Protein AF-A0A0N5BXF1-F1 (afdb_monomer)

Sequence (128 aa):
MQYFYPFHGILIALIIINYYIQAGPVFIFTIEWTPVRGSLNKRWIKEVAKKGIKRYNKGHKNDYVKYCKVLQLEKYKRRVEAFQKMRLTVLAKRKKCSRNINCIVKLRIRYHIERNKKKILDKVILLQ

Organism: Strongyloides papillosus (NCBI:txid174720)

Radius of gyration: 25.51 Å; Cα contacts (8 Å, |Δi|>4): 186; chains: 1; bounding box: 38×47×84 Å

Secondary structure (DSSP, 8-state):
-----THHHHHHHHHHHHHHHHT---------EEEPPS-TT-HHHHHHHHHHHHHHHHH-TTS-EEEEEEEEEEEES--BTTEEEEEEEEEEEETT-SS-GGGEEEEEEEEEEETT--EEEEEEEEE-

Foldseek 3Di:
DDDDDCVVVVVVVVVVVVVVVVVPDPPPPPPQKAWDDDDCPDPVNQVLVVVQLVVVCVVPVPWRKAFDGWDTKIWGPDDPPFKTKIKTWTWIFTPVCPPDPVRIWIKIWMWIQGPVRDTHTDDIDTDD

pLDDT: mean 77.92, std 17.02, range [39.38, 96.12]

InterPro domains:
  IPR000010 Cystatin domain [PF00031] (41-102)
  IPR046350 Cystatin superfamily [SSF54403] (35-110)

Structure (mmCIF, N/CA/C/O backbone):
data_AF-A0A0N5BXF1-F1
#
_entry.id   AF-A0A0N5BXF1-F1
#
loop_
_atom_site.group_PDB
_atom_site.id
_atom_site.type_symbol
_atom_site.label_atom_id
_atom_site.label_alt_id
_atom_site.label_comp_id
_atom_site.label_asym_id
_atom_site.label_entity_id
_atom_site.label_seq_id
_atom_site.pdbx_PDB_ins_code
_atom_site.Cartn_x
_atom_site.Cartn_y
_atom_site.Cartn_z
_atom_site.occupancy
_atom_site.B_iso_or_equiv
_atom_site.auth_seq_id
_atom_site.auth_comp_id
_atom_site.auth_asym_id
_atom_site.auth_atom_id
_atom_site.pdbx_PDB_model_num
ATOM 1 N N . MET A 1 1 ? -20.910 -32.466 -68.063 1.00 39.38 1 MET A N 1
ATOM 2 C CA . MET A 1 1 ? -19.628 -31.881 -67.619 1.00 39.38 1 MET A CA 1
ATOM 3 C C . MET A 1 1 ? -19.938 -30.565 -66.924 1.00 39.38 1 MET A C 1
ATOM 5 O O . MET A 1 1 ? -20.373 -29.636 -67.587 1.00 39.38 1 MET A O 1
ATOM 9 N N . GLN A 1 2 ? -19.856 -30.521 -65.593 1.00 40.72 2 GLN A N 1
ATOM 10 C CA . GLN A 1 2 ? -20.152 -29.318 -64.808 1.00 40.72 2 GLN A CA 1
ATOM 11 C C . GLN A 1 2 ? -18.845 -28.592 -64.485 1.00 40.72 2 GLN A C 1
ATOM 13 O O . GLN A 1 2 ? -17.968 -29.144 -63.825 1.00 40.72 2 GLN A O 1
ATOM 18 N N . TYR A 1 3 ? -18.728 -27.361 -64.979 1.00 45.6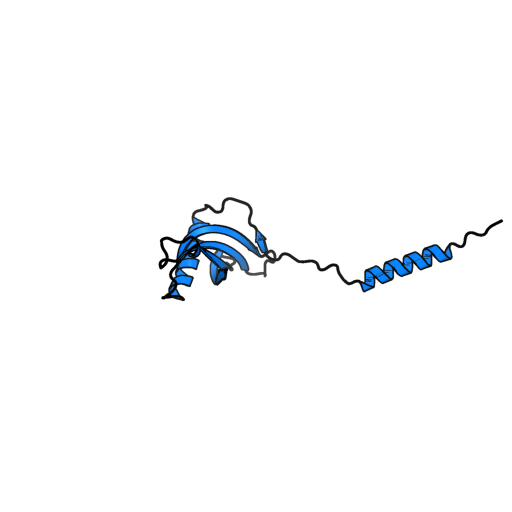9 3 TYR A N 1
ATOM 19 C CA . TYR A 1 3 ? -17.630 -26.447 -64.688 1.00 45.69 3 TYR A CA 1
ATOM 20 C C . TYR A 1 3 ? -17.802 -25.895 -63.267 1.00 45.69 3 TYR A C 1
ATOM 22 O O . TYR A 1 3 ? -18.748 -25.162 -62.983 1.00 45.69 3 TYR A O 1
ATOM 30 N N . PHE A 1 4 ? -16.898 -26.267 -62.360 1.00 44.19 4 PHE A N 1
ATOM 31 C CA . PHE A 1 4 ? -16.819 -25.692 -61.017 1.00 44.19 4 PHE A CA 1
ATOM 32 C C . PHE A 1 4 ? -16.151 -24.313 -61.114 1.00 44.19 4 PHE A C 1
ATOM 34 O O . PHE A 1 4 ? -14.975 -24.214 -61.453 1.00 44.19 4 PHE A O 1
ATOM 41 N N . TYR A 1 5 ? -16.909 -23.245 -60.854 1.00 50.62 5 TYR A N 1
ATOM 42 C CA . TYR A 1 5 ? -16.445 -21.856 -60.912 1.00 50.62 5 TYR A CA 1
ATOM 43 C C . TYR A 1 5 ? -15.612 -21.495 -59.661 1.00 50.62 5 TYR A C 1
ATOM 45 O O . TYR A 1 5 ? -16.198 -21.309 -58.591 1.00 50.62 5 TYR A O 1
ATOM 53 N N . PRO A 1 6 ? -14.280 -21.293 -59.755 1.00 54.38 6 PRO A N 1
ATOM 54 C CA . PRO A 1 6 ? -13.438 -20.925 -58.605 1.00 54.38 6 PRO A CA 1
ATOM 55 C C . PRO A 1 6 ? -13.669 -19.482 -58.110 1.00 54.38 6 PRO A C 1
ATOM 57 O O . PRO A 1 6 ? -13.175 -19.090 -57.054 1.00 54.38 6 PRO A O 1
ATOM 60 N N . PHE A 1 7 ? -14.445 -18.685 -58.849 1.00 54.69 7 PHE A N 1
ATOM 61 C CA . PHE A 1 7 ? -14.663 -17.262 -58.576 1.00 54.69 7 PHE A CA 1
ATOM 62 C C . PHE A 1 7 ? -15.466 -16.989 -57.294 1.00 54.69 7 PHE A C 1
ATOM 64 O O . PHE A 1 7 ? -15.219 -15.999 -56.608 1.00 54.69 7 PHE A O 1
ATOM 71 N N . HIS A 1 8 ? -16.384 -17.887 -56.923 1.00 55.50 8 HIS A N 1
ATOM 72 C CA . HIS A 1 8 ? -17.224 -17.707 -55.733 1.00 55.50 8 HIS A CA 1
ATOM 73 C C . HIS A 1 8 ? -16.421 -17.857 -54.431 1.00 55.50 8 HIS A C 1
ATOM 75 O O . HIS A 1 8 ? -16.695 -17.159 -53.458 1.00 55.50 8 HIS A O 1
ATOM 81 N N . GLY A 1 9 ? -15.382 -18.701 -54.424 1.00 56.22 9 GLY A N 1
ATOM 82 C CA . GLY A 1 9 ? -14.505 -18.869 -53.261 1.00 56.22 9 GLY A CA 1
ATOM 83 C C . GLY A 1 9 ? -13.649 -17.631 -52.976 1.00 56.22 9 GLY A C 1
ATOM 84 O O . GLY A 1 9 ? -13.489 -17.241 -51.821 1.00 56.22 9 GLY A O 1
ATOM 85 N N . ILE A 1 10 ? -13.160 -16.968 -54.028 1.00 59.31 10 ILE A N 1
ATOM 86 C CA . ILE A 1 10 ? -12.349 -15.745 -53.913 1.00 59.31 10 ILE A CA 1
ATOM 87 C C . ILE A 1 10 ? -13.207 -14.573 -53.416 1.00 59.31 10 ILE A C 1
ATOM 89 O O . ILE A 1 10 ? -12.767 -13.802 -52.563 1.00 59.31 10 ILE A O 1
ATOM 93 N N . LEU A 1 11 ? -14.453 -14.467 -53.891 1.00 58.16 11 LEU A N 1
ATOM 94 C CA . LEU A 1 11 ? -15.377 -13.414 -53.466 1.00 58.16 11 LEU A CA 1
ATOM 95 C C . LEU A 1 11 ? -15.742 -13.541 -51.977 1.00 58.16 11 LEU A C 1
ATOM 97 O O . LEU A 1 11 ? -15.725 -12.550 -51.251 1.00 58.16 11 LEU A O 1
ATOM 101 N N . ILE A 1 12 ? -15.998 -14.764 -51.498 1.00 59.25 12 ILE A N 1
ATOM 102 C CA . ILE A 1 12 ? -16.282 -15.025 -50.078 1.00 59.25 12 ILE A CA 1
ATOM 103 C C . ILE A 1 12 ? -15.054 -14.708 -49.210 1.00 59.25 12 ILE A C 1
ATOM 105 O O . ILE A 1 12 ? -15.192 -14.075 -48.163 1.00 59.25 12 ILE A O 1
ATOM 109 N N . ALA A 1 13 ? -13.847 -15.070 -49.658 1.00 58.59 13 ALA A N 1
ATOM 110 C CA . ALA A 1 13 ? -12.613 -14.757 -48.937 1.00 58.59 13 ALA A CA 1
ATOM 111 C C . ALA A 1 13 ? -12.379 -13.239 -48.803 1.00 58.59 13 ALA A C 1
ATOM 113 O O . ALA A 1 13 ? -12.018 -12.764 -47.725 1.00 58.59 13 ALA A O 1
ATOM 114 N N . LEU A 1 14 ? -12.647 -12.464 -49.860 1.00 57.03 14 LEU A N 1
ATOM 115 C CA . LEU A 1 14 ? -12.533 -11.002 -49.838 1.00 57.03 14 LEU A CA 1
ATOM 116 C C . LEU A 1 14 ? -13.554 -10.347 -48.897 1.00 57.03 14 LEU A C 1
ATOM 118 O O . LEU A 1 14 ? -13.199 -9.407 -48.189 1.00 57.03 14 LEU A O 1
ATOM 122 N N . ILE A 1 15 ? -14.787 -10.863 -48.827 1.00 63.25 15 ILE A N 1
ATOM 123 C CA . ILE A 1 15 ? -15.819 -10.369 -47.899 1.00 63.25 15 ILE A CA 1
ATOM 124 C C . ILE A 1 15 ? -15.403 -10.610 -46.439 1.00 63.25 15 ILE A C 1
ATOM 126 O O . ILE A 1 15 ? -15.548 -9.713 -45.609 1.00 63.25 15 ILE A O 1
ATOM 130 N N . ILE A 1 16 ? -14.829 -11.778 -46.127 1.00 60.94 16 ILE A N 1
ATOM 131 C CA . ILE A 1 16 ? -14.348 -12.100 -44.773 1.00 60.94 16 ILE A CA 1
ATOM 132 C C . ILE A 1 16 ? -13.182 -11.184 -44.379 1.00 60.94 16 ILE A C 1
ATOM 134 O O . ILE A 1 16 ? -13.190 -10.620 -43.286 1.00 60.94 16 ILE A O 1
ATOM 138 N N . ILE A 1 17 ? -12.202 -10.988 -45.268 1.00 60.81 17 ILE A N 1
ATOM 139 C CA . ILE A 1 17 ? -11.062 -10.094 -45.010 1.00 60.81 17 ILE A CA 1
ATOM 140 C C . ILE A 1 17 ? -11.552 -8.664 -44.751 1.00 60.81 17 ILE A C 1
ATOM 142 O O . ILE A 1 17 ? -11.124 -8.038 -43.783 1.00 60.81 17 ILE A O 1
ATOM 146 N N . ASN A 1 18 ? -12.490 -8.166 -45.563 1.00 56.59 18 ASN A N 1
ATOM 147 C CA . ASN A 1 18 ? -13.028 -6.817 -45.405 1.00 56.59 18 ASN A CA 1
ATOM 148 C C . ASN A 1 18 ? -13.810 -6.670 -44.087 1.00 56.59 18 ASN A C 1
ATOM 150 O O . ASN A 1 18 ? -13.610 -5.696 -43.368 1.00 56.59 18 ASN A O 1
ATOM 154 N N . TYR A 1 19 ? -14.600 -7.680 -43.702 1.00 56.41 19 TYR A N 1
ATOM 155 C CA . TYR A 1 19 ? -15.319 -7.708 -42.423 1.00 56.41 19 TYR A CA 1
ATOM 156 C C . TYR A 1 19 ? -14.371 -7.644 -41.210 1.00 56.41 19 TYR A C 1
ATOM 158 O O . TYR A 1 19 ? -14.619 -6.893 -40.267 1.00 56.41 19 TYR A O 1
ATOM 166 N N . TYR A 1 20 ? -13.245 -8.367 -41.243 1.00 54.12 20 TYR A N 1
ATOM 167 C CA . TYR A 1 20 ? -12.249 -8.323 -40.163 1.00 54.12 20 TYR A CA 1
ATOM 168 C C . TYR A 1 20 ? -11.433 -7.022 -40.130 1.00 54.12 20 TYR A C 1
ATOM 170 O O . TYR A 1 20 ? -11.043 -6.587 -39.048 1.00 54.12 20 TYR A O 1
ATOM 178 N N . ILE A 1 21 ? -11.197 -6.379 -41.278 1.00 57.47 21 ILE A N 1
ATOM 179 C CA . ILE A 1 21 ? -10.535 -5.066 -41.346 1.00 57.47 21 ILE A CA 1
ATOM 180 C C . ILE A 1 21 ? -11.462 -3.962 -40.805 1.00 57.47 21 ILE A C 1
ATOM 182 O O . ILE A 1 21 ? -11.008 -3.075 -40.081 1.00 57.47 21 ILE A O 1
ATOM 186 N N . GLN A 1 22 ? -12.764 -4.033 -41.102 1.00 54.06 22 GLN A N 1
ATOM 187 C CA . GLN A 1 22 ? -13.761 -3.042 -40.678 1.00 54.06 22 GLN A CA 1
ATOM 188 C C . GLN A 1 22 ? -14.149 -3.158 -39.196 1.00 54.06 22 GLN A C 1
ATOM 190 O O . GLN A 1 22 ? -14.531 -2.159 -38.587 1.00 54.06 22 GLN A O 1
ATOM 195 N N . ALA A 1 23 ? -14.004 -4.343 -38.590 1.00 55.22 23 ALA A N 1
ATOM 196 C CA . ALA A 1 23 ? -14.297 -4.577 -37.172 1.00 55.22 23 ALA A CA 1
ATOM 197 C C . ALA A 1 23 ? -13.335 -3.863 -36.198 1.00 55.22 23 ALA A C 1
ATOM 199 O O . ALA A 1 23 ? -13.569 -3.878 -34.988 1.00 55.22 23 ALA A O 1
ATOM 200 N N . GLY A 1 24 ? -12.282 -3.208 -36.705 1.00 51.19 24 GLY A N 1
ATOM 201 C CA . GLY A 1 24 ? -11.305 -2.495 -35.888 1.00 51.19 24 GLY A CA 1
ATOM 202 C C . GLY A 1 24 ? -10.507 -3.435 -34.974 1.00 51.19 24 GLY A C 1
ATOM 203 O O . GLY A 1 24 ? -10.791 -4.629 -34.865 1.00 51.19 24 GLY A O 1
ATOM 204 N N . PRO A 1 25 ? -9.452 -2.943 -34.309 1.00 48.34 25 PRO A N 1
ATOM 205 C CA . PRO A 1 25 ? -8.687 -3.783 -33.406 1.00 48.34 25 PRO A CA 1
ATOM 206 C C . PRO A 1 25 ? -9.596 -4.241 -32.262 1.00 48.34 25 PRO A C 1
ATOM 208 O O . PRO A 1 25 ? -10.168 -3.417 -31.547 1.00 48.34 25 PRO A O 1
ATOM 211 N N . VAL A 1 26 ? -9.675 -5.561 -32.058 1.00 51.00 26 VAL A N 1
ATOM 212 C CA . VAL A 1 26 ? -10.079 -6.173 -30.787 1.00 51.00 26 VAL A CA 1
ATOM 213 C C . VAL A 1 26 ? -9.418 -5.359 -29.682 1.00 51.00 26 VAL A C 1
ATOM 215 O O . VAL A 1 26 ? -8.190 -5.295 -29.639 1.00 51.00 26 VAL A O 1
ATOM 218 N N . PHE A 1 27 ? -10.207 -4.673 -28.851 1.00 43.47 27 PHE A N 1
ATOM 219 C CA . PHE A 1 27 ? -9.697 -3.797 -27.800 1.00 43.47 27 PHE A CA 1
ATOM 220 C C . PHE A 1 27 ? -8.639 -4.540 -26.978 1.00 43.47 27 PHE A C 1
ATOM 222 O O . PHE A 1 27 ? -8.953 -5.371 -26.124 1.00 43.47 27 PHE A O 1
ATOM 229 N N . ILE A 1 28 ? -7.361 -4.246 -27.223 1.00 43.00 28 ILE A N 1
ATOM 230 C CA . ILE A 1 28 ? -6.284 -4.754 -26.389 1.00 43.00 28 ILE A CA 1
ATOM 231 C C . ILE A 1 28 ? -6.366 -3.929 -25.113 1.00 43.00 28 ILE A C 1
ATOM 233 O O . ILE A 1 28 ? -5.829 -2.825 -25.034 1.00 43.00 28 ILE A O 1
ATOM 237 N N . PHE A 1 29 ? -7.048 -4.452 -24.095 1.00 41.84 29 PHE A N 1
ATOM 238 C CA . PHE A 1 29 ? -6.909 -3.947 -22.736 1.00 41.84 29 PHE A CA 1
ATOM 239 C C . PHE A 1 29 ? -5.455 -4.166 -22.315 1.00 41.84 29 PHE A C 1
ATOM 241 O O . PHE A 1 29 ? -5.093 -5.197 -21.744 1.00 41.84 29 PHE A O 1
ATOM 248 N N . THR A 1 30 ? -4.572 -3.214 -22.612 1.00 54.00 30 THR A N 1
ATOM 249 C CA . THR A 1 30 ? -3.214 -3.249 -22.089 1.00 54.00 30 THR A CA 1
ATOM 250 C C . THR A 1 30 ? -3.310 -3.018 -20.590 1.00 54.00 30 THR A C 1
ATOM 252 O O . THR A 1 30 ? -3.384 -1.884 -20.126 1.00 54.00 30 THR A O 1
ATOM 255 N N . ILE A 1 31 ? -3.343 -4.101 -19.810 1.00 60.41 31 ILE A N 1
ATOM 256 C CA . ILE A 1 31 ? -3.285 -4.029 -18.350 1.00 60.41 31 ILE A CA 1
ATOM 257 C C . ILE A 1 31 ? -1.948 -3.378 -17.977 1.00 60.41 31 ILE A C 1
ATOM 259 O O . ILE A 1 31 ? -0.894 -4.021 -18.002 1.00 60.41 31 ILE A O 1
ATOM 263 N N . GLU A 1 32 ? -1.990 -2.086 -17.656 1.00 81.62 32 GLU A N 1
ATOM 264 C CA . GLU A 1 32 ? -0.795 -1.291 -17.368 1.00 81.62 32 GLU A CA 1
ATOM 26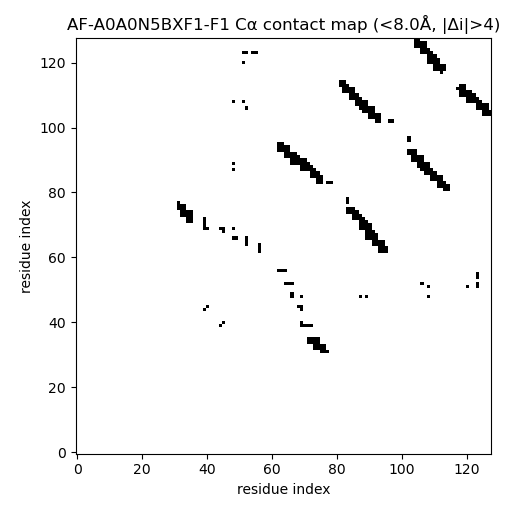5 C C . GLU A 1 32 ? -0.197 -1.609 -15.991 1.00 81.62 32 GLU A C 1
ATOM 267 O O . GLU A 1 32 ? 0.993 -1.402 -15.757 1.00 81.62 32 GLU A O 1
ATOM 272 N N . TRP A 1 33 ? -1.014 -2.120 -15.067 1.00 86.75 33 TRP A N 1
ATOM 273 C CA . TRP A 1 33 ? -0.618 -2.455 -13.701 1.00 86.75 33 TRP A CA 1
ATOM 274 C C . TRP A 1 33 ? -0.551 -3.965 -13.525 1.00 86.75 33 TRP A C 1
ATOM 276 O O . TRP A 1 33 ? -1.560 -4.657 -13.568 1.00 86.75 33 TRP A O 1
ATOM 286 N N . THR A 1 34 ? 0.651 -4.476 -13.286 1.00 89.00 34 THR A N 1
ATOM 287 C CA . THR A 1 34 ? 0.881 -5.905 -13.044 1.00 89.00 34 THR A CA 1
ATOM 288 C C . THR A 1 34 ? 1.024 -6.207 -11.561 1.00 89.00 34 THR A C 1
ATOM 290 O O . THR A 1 34 ? 1.817 -5.535 -10.890 1.00 89.00 34 THR A O 1
ATOM 293 N N . PRO A 1 35 ? 0.318 -7.220 -11.031 1.00 90.62 35 PRO A N 1
ATOM 294 C CA . PRO A 1 35 ? 0.518 -7.660 -9.661 1.00 90.62 35 PRO A CA 1
ATOM 295 C C . PRO A 1 35 ? 1.930 -8.2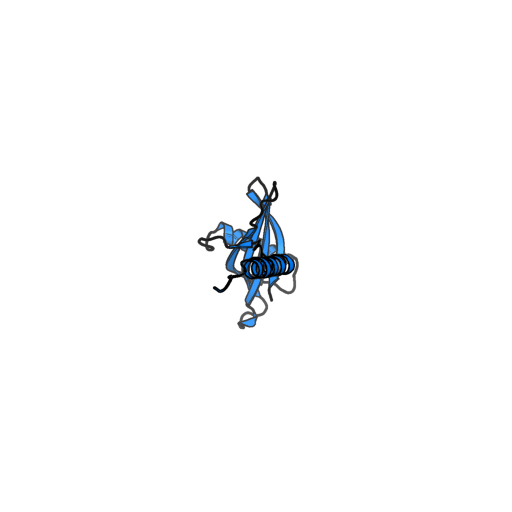29 -9.489 1.00 90.62 35 PRO A C 1
ATOM 297 O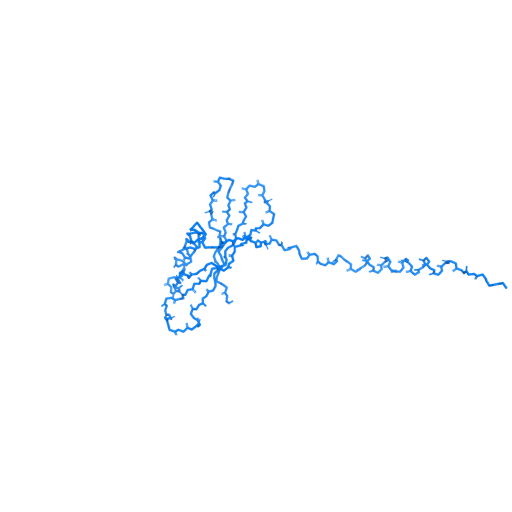 O . PRO A 1 35 ? 2.427 -8.999 -10.311 1.00 90.62 35 PRO A O 1
ATOM 300 N N . VAL A 1 36 ? 2.586 -7.850 -8.397 1.00 90.19 36 VAL A N 1
ATOM 301 C CA . VAL A 1 36 ? 3.890 -8.390 -8.017 1.00 90.19 36 VAL A CA 1
ATOM 302 C C . VAL A 1 36 ? 3.671 -9.708 -7.292 1.00 90.19 36 VAL A C 1
ATOM 304 O O . VAL A 1 36 ? 3.042 -9.737 -6.236 1.00 90.19 36 VAL A O 1
ATOM 307 N N . ARG A 1 37 ? 4.216 -10.794 -7.842 1.00 87.56 37 ARG A N 1
ATOM 308 C CA . ARG A 1 37 ? 4.188 -12.111 -7.199 1.00 87.56 37 ARG A CA 1
ATOM 309 C C . ARG A 1 37 ? 5.160 -12.141 -6.011 1.00 87.56 37 ARG A C 1
ATOM 311 O O . ARG A 1 37 ? 6.269 -11.610 -6.097 1.00 87.56 37 ARG A O 1
ATOM 318 N N . GLY A 1 38 ? 4.741 -12.754 -4.905 1.00 87.31 38 GLY A N 1
ATOM 319 C CA . GLY A 1 38 ? 5.560 -12.968 -3.707 1.00 87.31 38 GLY A CA 1
ATOM 320 C C . GLY A 1 38 ? 4.931 -12.452 -2.410 1.00 87.31 38 GLY A C 1
ATOM 321 O O . GLY A 1 38 ? 3.856 -11.856 -2.401 1.00 87.31 38 GLY A O 1
ATOM 322 N N . SER A 1 39 ? 5.623 -12.681 -1.290 1.00 89.75 39 SER A N 1
ATOM 323 C CA . SER A 1 39 ? 5.113 -12.313 0.036 1.00 89.75 39 SER A CA 1
ATOM 324 C C . SER A 1 39 ? 4.972 -10.798 0.206 1.00 89.75 39 SER A C 1
ATOM 326 O O . SER A 1 39 ? 5.948 -10.046 0.106 1.00 89.75 39 SER A O 1
ATOM 328 N N . LEU A 1 40 ? 3.756 -10.365 0.543 1.00 91.81 40 LEU A N 1
ATOM 329 C CA . LEU A 1 40 ? 3.425 -8.983 0.905 1.00 91.81 40 LEU A CA 1
ATOM 330 C C . LEU A 1 40 ? 3.755 -8.659 2.371 1.00 91.81 40 LEU A C 1
ATOM 332 O O . LEU A 1 40 ? 3.678 -7.504 2.788 1.00 91.81 40 LEU A O 1
ATOM 336 N N . ASN A 1 41 ? 4.160 -9.660 3.160 1.00 90.56 41 ASN A N 1
ATOM 337 C CA . ASN A 1 41 ? 4.435 -9.521 4.591 1.00 90.56 41 ASN A CA 1
ATOM 338 C C . ASN A 1 41 ? 5.831 -8.930 4.891 1.00 90.56 41 ASN A C 1
ATOM 340 O O . ASN A 1 41 ? 6.214 -8.789 6.053 1.00 90.56 41 ASN A O 1
ATOM 344 N N . LYS A 1 42 ? 6.602 -8.568 3.857 1.00 92.88 42 LYS A N 1
ATOM 345 C CA . LYS A 1 42 ? 7.964 -8.032 3.995 1.00 92.88 42 LYS A CA 1
ATOM 346 C C . LYS A 1 42 ? 7.962 -6.684 4.726 1.00 92.88 42 LYS A C 1
ATOM 348 O O . LYS A 1 42 ? 7.130 -5.818 4.449 1.00 92.88 42 LYS A O 1
ATOM 353 N N . ARG A 1 43 ? 8.945 -6.477 5.615 1.00 94.06 43 ARG A N 1
ATOM 354 C CA . ARG A 1 43 ? 9.088 -5.267 6.454 1.00 94.06 43 ARG A CA 1
ATOM 355 C C . ARG A 1 43 ? 8.992 -3.972 5.645 1.00 94.06 43 ARG A C 1
ATOM 357 O O . ARG A 1 43 ? 8.161 -3.120 5.950 1.00 94.06 43 ARG A O 1
ATOM 364 N N . TRP A 1 44 ? 9.750 -3.880 4.554 1.00 90.44 44 TRP A N 1
ATOM 365 C CA . TRP A 1 44 ? 9.773 -2.691 3.702 1.00 90.44 44 TRP A CA 1
ATOM 366 C C . TRP A 1 44 ? 8.412 -2.386 3.047 1.00 90.44 44 TRP A C 1
ATOM 368 O O . TRP A 1 44 ? 8.089 -1.220 2.833 1.00 90.44 44 TRP A O 1
ATOM 378 N N . ILE A 1 45 ? 7.594 -3.403 2.735 1.00 92.44 45 ILE A N 1
ATOM 379 C CA . ILE A 1 45 ? 6.251 -3.215 2.152 1.00 92.44 45 ILE A CA 1
ATOM 380 C C . ILE A 1 45 ? 5.331 -2.598 3.209 1.00 92.44 45 ILE A C 1
ATOM 382 O O . ILE A 1 45 ? 4.624 -1.627 2.933 1.00 92.44 45 ILE A O 1
ATOM 386 N N . LYS A 1 46 ? 5.389 -3.115 4.444 1.00 94.88 46 LYS A N 1
ATOM 387 C CA . LYS A 1 46 ? 4.623 -2.583 5.579 1.00 94.88 46 LYS A CA 1
ATOM 388 C C . LYS A 1 46 ? 5.006 -1.140 5.896 1.00 94.88 46 LYS A C 1
ATOM 390 O O . LYS A 1 46 ? 4.127 -0.323 6.149 1.00 94.88 46 LYS A O 1
ATOM 395 N N . GLU A 1 47 ? 6.295 -0.816 5.892 1.00 93.50 47 GLU A N 1
ATOM 396 C CA . GLU A 1 47 ? 6.786 0.541 6.171 1.00 93.50 47 GLU A CA 1
ATOM 397 C C . GLU A 1 47 ? 6.310 1.548 5.126 1.00 93.50 47 GLU A C 1
ATOM 399 O O . GLU A 1 47 ? 5.801 2.615 5.478 1.00 93.50 47 GLU A O 1
ATOM 404 N N . VAL A 1 48 ? 6.389 1.178 3.846 1.00 92.06 48 VAL A N 1
ATOM 405 C CA . VAL A 1 48 ? 5.837 1.974 2.747 1.00 92.06 48 VAL A CA 1
ATOM 406 C C . VAL A 1 48 ? 4.333 2.179 2.954 1.00 92.06 48 VAL A C 1
ATOM 408 O O . VAL A 1 48 ? 3.876 3.319 2.996 1.00 92.06 48 VAL A O 1
ATOM 411 N N . ALA A 1 49 ? 3.565 1.114 3.195 1.00 94.31 49 ALA A N 1
ATOM 412 C CA . ALA A 1 49 ? 2.125 1.215 3.437 1.00 94.31 49 ALA A CA 1
ATOM 413 C C . ALA A 1 49 ? 1.778 2.138 4.624 1.00 94.31 49 ALA A C 1
ATOM 415 O O . ALA A 1 49 ? 0.922 3.019 4.507 1.00 94.31 49 ALA A O 1
ATOM 416 N N . LYS A 1 50 ? 2.483 1.993 5.753 1.00 95.00 50 LYS A N 1
ATOM 417 C CA . LYS A 1 50 ? 2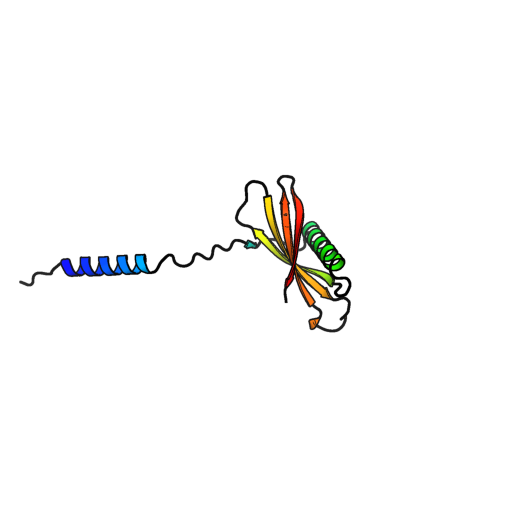.317 2.847 6.939 1.00 95.00 50 LYS A CA 1
ATOM 418 C C . LYS A 1 50 ? 2.633 4.315 6.638 1.00 95.00 50 LYS A C 1
ATOM 420 O O . LYS A 1 50 ? 1.907 5.195 7.100 1.00 95.00 50 LYS A O 1
ATOM 425 N N . LYS A 1 51 ? 3.671 4.599 5.841 1.00 93.94 51 LYS A N 1
ATOM 426 C CA . LYS A 1 51 ? 4.025 5.968 5.425 1.00 93.94 51 LYS A CA 1
ATOM 427 C C . LYS A 1 51 ? 2.905 6.614 4.606 1.00 93.94 51 LYS A C 1
ATOM 429 O O . LYS A 1 51 ? 2.577 7.776 4.845 1.00 93.94 51 LYS A O 1
ATOM 434 N N . GLY A 1 52 ? 2.290 5.868 3.689 1.00 92.94 52 GLY A N 1
ATOM 435 C CA . GLY A 1 52 ? 1.148 6.359 2.915 1.00 92.94 52 GLY A CA 1
ATOM 436 C C . GLY A 1 52 ? -0.090 6.622 3.779 1.00 92.94 52 GLY A C 1
ATOM 437 O O . GLY A 1 52 ? -0.698 7.682 3.656 1.00 92.94 52 GLY A O 1
ATOM 438 N N . ILE A 1 53 ? -0.397 5.743 4.741 1.00 93.81 53 ILE A N 1
ATOM 439 C CA . ILE A 1 53 ? -1.468 5.982 5.729 1.00 93.81 53 ILE A CA 1
ATOM 440 C C . ILE A 1 53 ? -1.190 7.234 6.568 1.00 93.81 53 ILE A C 1
ATOM 442 O O . ILE A 1 53 ? -2.084 8.050 6.777 1.00 93.81 53 ILE A O 1
ATOM 446 N N . LYS A 1 54 ? 0.058 7.441 7.008 1.00 94.19 54 LYS A N 1
ATOM 447 C CA . LYS A 1 54 ? 0.439 8.659 7.739 1.00 94.19 54 LYS A CA 1
ATOM 448 C C . LYS A 1 54 ? 0.183 9.915 6.899 1.00 94.19 54 LYS A C 1
ATOM 450 O O . LYS A 1 54 ? -0.305 10.902 7.441 1.00 94.19 54 LYS A O 1
ATOM 455 N N . ARG A 1 55 ? 0.471 9.891 5.589 1.00 93.06 55 ARG A N 1
ATOM 456 C CA . ARG A 1 55 ? 0.150 11.014 4.687 1.00 93.06 55 ARG A CA 1
ATOM 457 C C . ARG A 1 55 ? -1.356 11.235 4.563 1.00 93.06 55 ARG A C 1
ATOM 459 O O . ARG A 1 55 ? -1.771 12.388 4.624 1.00 93.06 55 ARG A O 1
ATOM 466 N N . TYR A 1 56 ? -2.138 10.166 4.413 1.00 92.44 56 TYR A N 1
ATOM 467 C CA . TYR A 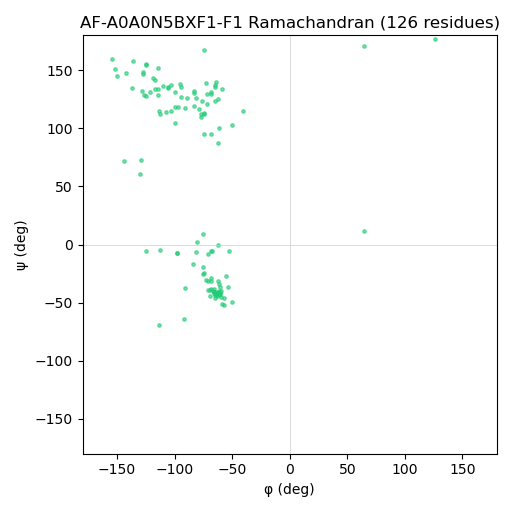1 56 ? -3.599 10.246 4.344 1.00 92.44 56 TYR A CA 1
ATOM 468 C C . TYR A 1 56 ? -4.178 10.915 5.593 1.00 92.44 56 TYR A C 1
ATOM 470 O O . TYR A 1 56 ? -4.864 11.927 5.479 1.00 92.44 56 TYR A O 1
ATOM 478 N N . ASN A 1 57 ? -3.798 10.426 6.777 1.00 92.94 57 ASN A N 1
ATOM 479 C CA . ASN A 1 57 ? -4.261 10.952 8.062 1.00 92.94 57 ASN A CA 1
ATOM 480 C C . ASN A 1 57 ? -3.892 12.428 8.272 1.00 92.94 57 ASN A C 1
ATOM 482 O O . ASN A 1 57 ? -4.686 13.184 8.818 1.00 92.94 57 ASN A O 1
ATOM 486 N N . LYS A 1 58 ? -2.712 12.864 7.803 1.00 91.62 58 LYS A N 1
ATOM 487 C CA . LYS A 1 58 ? -2.329 14.287 7.845 1.00 91.62 58 LYS A CA 1
ATOM 488 C C . LYS A 1 58 ? -3.273 15.177 7.026 1.00 91.62 58 LYS A C 1
ATOM 490 O O . LYS A 1 58 ? -3.482 16.320 7.408 1.00 91.62 58 LYS A O 1
ATOM 495 N N . GLY A 1 59 ? -3.803 14.671 5.910 1.00 88.19 59 GLY A N 1
ATOM 496 C CA . GLY A 1 59 ? -4.763 15.394 5.068 1.00 88.19 59 GLY A CA 1
ATOM 497 C C . GLY A 1 59 ? -6.217 15.289 5.539 1.00 88.19 59 GLY A C 1
ATOM 498 O O . GLY A 1 59 ? -7.035 16.099 5.129 1.00 88.19 59 GLY A O 1
ATOM 499 N N . HIS A 1 60 ? -6.541 14.325 6.408 1.00 85.69 60 HIS A N 1
ATOM 500 C CA . HIS A 1 60 ? -7.915 14.005 6.807 1.00 85.69 60 HIS A CA 1
ATOM 501 C C . HIS A 1 60 ? -8.045 13.965 8.336 1.00 85.69 60 HIS A C 1
ATOM 503 O O . HIS A 1 60 ? -8.201 12.901 8.938 1.00 85.69 60 HIS A O 1
ATOM 509 N N . LYS A 1 61 ? -8.003 15.143 8.978 1.00 74.75 61 LYS A N 1
ATOM 510 C CA . LYS A 1 61 ? -8.047 15.289 10.451 1.00 74.75 61 LYS A CA 1
ATOM 511 C C . LYS A 1 61 ? -9.272 14.624 11.104 1.00 74.75 61 LYS A C 1
ATOM 513 O O . LYS A 1 61 ? -9.190 14.188 12.247 1.00 74.75 61 LYS A O 1
ATOM 518 N N . ASN A 1 62 ? -10.387 14.497 10.384 1.00 78.62 62 ASN A N 1
ATOM 519 C CA . ASN A 1 62 ? -11.631 13.928 10.914 1.00 78.62 62 ASN A CA 1
ATOM 520 C C . ASN A 1 62 ? -11.852 12.448 10.565 1.00 78.62 62 ASN A C 1
ATOM 522 O O . ASN A 1 62 ? -12.775 11.845 11.119 1.00 78.62 62 ASN A O 1
ATOM 526 N N . ASP A 1 63 ? -11.010 11.858 9.712 1.00 84.19 63 ASP A N 1
ATOM 527 C CA . ASP A 1 63 ? -11.150 10.486 9.213 1.00 84.19 63 ASP A CA 1
ATOM 528 C C . ASP A 1 63 ? -9.840 9.700 9.355 1.00 84.19 63 ASP A C 1
ATOM 530 O O . ASP A 1 63 ? -9.212 9.258 8.394 1.00 84.19 63 ASP A O 1
ATOM 534 N N . TYR A 1 64 ? -9.391 9.555 10.600 1.00 89.69 64 TYR A N 1
ATOM 535 C CA . TYR A 1 64 ? -8.179 8.806 10.903 1.00 89.69 64 TYR A CA 1
ATOM 536 C C . TYR A 1 64 ? -8.355 7.310 10.650 1.00 89.69 64 TYR A C 1
ATOM 538 O O . TYR A 1 64 ? -9.263 6.672 11.191 1.00 89.69 64 TYR A O 1
ATOM 546 N N . VAL A 1 65 ? -7.391 6.727 9.940 1.00 91.56 65 VAL A N 1
ATOM 547 C CA . VAL A 1 65 ? -7.319 5.288 9.671 1.00 91.56 65 VAL A CA 1
ATOM 548 C C . VAL A 1 65 ? -6.050 4.668 10.256 1.00 91.56 65 VAL A C 1
ATOM 550 O O . VAL A 1 65 ? -4.972 5.269 10.272 1.00 91.56 65 VAL A O 1
ATOM 553 N N . LYS A 1 66 ? -6.169 3.436 10.752 1.00 92.50 66 LYS A N 1
ATOM 554 C CA . LYS A 1 66 ? -5.081 2.618 11.295 1.00 92.50 66 LYS A CA 1
ATOM 555 C C . LYS A 1 66 ? -4.723 1.518 10.302 1.00 92.50 66 LYS A C 1
ATOM 557 O O . LYS A 1 66 ? -5.603 0.855 9.767 1.00 92.50 66 LYS A O 1
ATOM 562 N N . TYR A 1 67 ? -3.429 1.309 10.083 1.00 93.94 67 TYR A N 1
ATOM 563 C CA . TYR A 1 67 ? -2.913 0.228 9.240 1.00 93.94 67 TYR A CA 1
ATOM 564 C C . TYR A 1 67 ? -3.354 -1.156 9.745 1.00 93.94 67 TYR A C 1
ATOM 566 O O . TYR A 1 67 ? -3.185 -1.443 10.931 1.00 93.94 67 TYR A O 1
ATOM 574 N N . CYS A 1 68 ? -3.829 -2.021 8.840 1.00 92.50 68 CYS A N 1
ATOM 575 C CA . CYS A 1 68 ? -4.097 -3.436 9.120 1.00 92.50 68 CYS A CA 1
ATOM 576 C C . CYS A 1 68 ? -3.149 -4.352 8.334 1.00 92.50 68 CYS A C 1
ATOM 578 O O . CYS A 1 68 ? -2.272 -4.987 8.920 1.00 92.50 68 CYS A O 1
ATOM 580 N N . LYS A 1 69 ? -3.302 -4.421 7.004 1.00 94.56 69 LYS A N 1
ATOM 581 C CA . LYS A 1 69 ? -2.489 -5.293 6.138 1.00 94.56 69 LYS A CA 1
ATOM 582 C C . LYS A 1 69 ? -2.398 -4.770 4.711 1.00 94.56 69 LYS A C 1
ATOM 584 O O . LYS A 1 69 ? -3.253 -4.012 4.268 1.00 94.56 69 LYS A O 1
ATOM 589 N N . VAL A 1 70 ? -1.386 -5.211 3.973 1.00 95.81 70 VAL A N 1
ATOM 590 C CA . VAL A 1 70 ? -1.294 -4.984 2.525 1.00 95.81 70 VAL A CA 1
ATOM 591 C C . VAL A 1 70 ? -2.002 -6.130 1.812 1.00 95.81 70 VAL A C 1
ATOM 593 O O . VAL A 1 70 ? -1.712 -7.290 2.086 1.00 95.81 70 VAL A O 1
ATOM 596 N N . LEU A 1 71 ? -2.951 -5.797 0.938 1.00 94.62 71 LEU A N 1
ATOM 597 C CA . LEU A 1 71 ? -3.716 -6.761 0.145 1.00 94.62 71 LEU A CA 1
ATOM 598 C C . LEU A 1 71 ? -3.052 -7.045 -1.196 1.00 94.62 71 LEU A C 1
ATOM 600 O O . LEU A 1 71 ? -3.082 -8.171 -1.675 1.00 94.62 71 LEU A O 1
ATOM 604 N N . GLN A 1 72 ? -2.474 -6.013 -1.808 1.00 94.69 72 GLN A N 1
ATOM 605 C CA . GLN A 1 72 ? -1.930 -6.110 -3.152 1.00 94.69 72 GLN A CA 1
ATOM 606 C C . GLN A 1 72 ? -0.761 -5.146 -3.326 1.00 94.69 72 GLN A C 1
ATOM 608 O O . GLN A 1 72 ? -0.769 -4.036 -2.786 1.00 94.69 72 GLN A O 1
ATOM 613 N N . LEU A 1 73 ? 0.222 -5.571 -4.112 1.00 94.00 73 LEU A N 1
ATOM 614 C CA . LEU A 1 73 ? 1.311 -4.746 -4.611 1.00 94.00 73 LEU A CA 1
ATOM 615 C C . LEU A 1 73 ? 1.344 -4.890 -6.129 1.00 94.00 73 LEU A C 1
ATOM 617 O O . LEU A 1 73 ? 1.381 -6.004 -6.644 1.00 94.00 73 LEU A O 1
ATOM 621 N N . GLU A 1 74 ? 1.359 -3.773 -6.837 1.00 93.38 74 GLU A N 1
ATOM 622 C CA . GLU A 1 74 ? 1.376 -3.724 -8.293 1.00 93.38 74 GLU A CA 1
ATOM 623 C C . GLU A 1 74 ? 2.519 -2.834 -8.775 1.00 93.38 74 GLU A C 1
ATOM 625 O O . GLU A 1 74 ? 2.890 -1.848 -8.129 1.00 93.38 74 GLU A O 1
ATOM 630 N N . LYS A 1 75 ? 3.070 -3.175 -9.936 1.00 90.75 75 LYS A N 1
ATOM 631 C CA . LYS A 1 75 ? 4.057 -2.380 -10.664 1.00 90.75 75 LYS A CA 1
ATOM 632 C C . LYS A 1 75 ? 3.472 -1.969 -12.001 1.00 90.75 75 LYS A C 1
ATOM 634 O O . LYS A 1 75 ? 2.791 -2.759 -12.652 1.00 90.75 75 LYS A O 1
ATOM 639 N N . TYR A 1 76 ? 3.769 -0.746 -12.405 1.00 87.50 76 TYR A N 1
ATOM 640 C CA . TYR A 1 76 ? 3.436 -0.270 -13.737 1.00 87.50 76 TYR A CA 1
ATOM 641 C C . TYR A 1 76 ? 4.354 -0.944 -14.765 1.00 87.50 76 TYR A C 1
ATOM 643 O O . TYR A 1 76 ? 5.570 -0.982 -14.553 1.00 87.50 76 TYR A O 1
ATOM 651 N N . LYS A 1 77 ? 3.779 -1.513 -15.83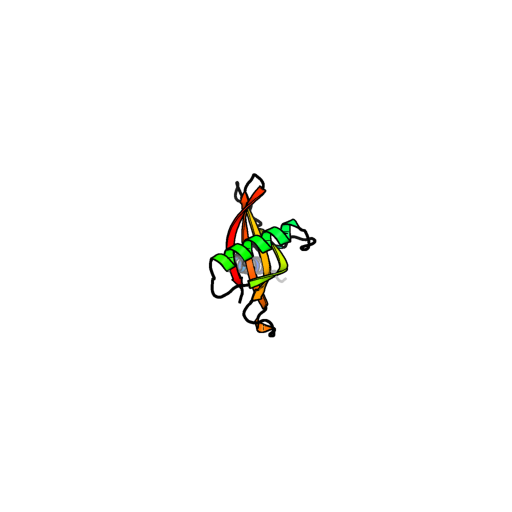2 1.00 77.31 77 LYS A N 1
ATOM 652 C CA . LYS A 1 77 ? 4.510 -2.259 -16.870 1.00 77.31 77 LYS A CA 1
ATOM 653 C C . LYS A 1 77 ? 5.505 -1.372 -17.610 1.00 77.31 77 LYS A C 1
ATOM 655 O O . LYS A 1 77 ? 6.628 -1.796 -17.865 1.00 77.31 77 LYS A O 1
ATOM 660 N N . ARG A 1 78 ? 5.107 -0.144 -17.949 1.00 70.81 78 ARG A N 1
ATOM 661 C CA . ARG A 1 78 ? 5.946 0.767 -18.731 1.00 70.81 78 ARG A CA 1
ATOM 662 C C . ARG A 1 78 ? 6.993 1.403 -17.816 1.00 70.81 78 ARG A C 1
ATOM 664 O O . ARG A 1 78 ? 6.650 2.141 -16.893 1.00 70.81 78 ARG A O 1
ATOM 671 N N . ARG A 1 79 ? 8.277 1.137 -18.057 1.00 62.47 79 ARG A N 1
ATOM 672 C CA . ARG A 1 79 ? 9.335 2.011 -17.539 1.00 62.47 79 ARG A CA 1
ATOM 673 C C . ARG A 1 79 ? 9.311 3.271 -18.392 1.00 62.47 79 ARG A C 1
ATOM 675 O O . ARG A 1 79 ? 9.577 3.199 -19.582 1.00 62.47 79 ARG A O 1
ATOM 682 N N . VAL A 1 80 ? 8.944 4.396 -17.792 1.00 60.94 80 VAL A N 1
ATOM 683 C CA . VAL A 1 80 ? 9.246 5.703 -18.380 1.00 60.94 80 VAL A CA 1
ATOM 684 C C . VAL A 1 80 ? 10.677 5.995 -17.943 1.00 60.94 80 VAL A C 1
ATOM 686 O O . VAL A 1 80 ? 11.001 5.765 -16.781 1.00 60.94 80 VAL A O 1
ATOM 689 N N . GLU A 1 81 ? 11.542 6.403 -18.861 1.00 55.03 81 GLU A N 1
ATOM 690 C CA . GLU A 1 81 ? 13.007 6.224 -18.872 1.00 55.03 81 GLU A CA 1
ATOM 691 C C . GLU A 1 81 ? 13.803 6.675 -17.620 1.00 55.03 81 GLU A C 1
ATOM 693 O O . GLU A 1 81 ? 14.992 6.375 -17.501 1.00 55.03 81 GLU A O 1
ATOM 698 N N . ALA A 1 82 ? 13.181 7.305 -16.618 1.00 63.75 82 ALA A N 1
ATOM 699 C CA . ALA A 1 82 ? 13.803 7.678 -15.343 1.00 63.75 82 ALA A CA 1
ATOM 700 C C . ALA A 1 82 ? 13.099 7.170 -14.066 1.00 63.75 82 ALA A C 1
ATOM 702 O O . ALA A 1 82 ? 13.638 7.341 -12.970 1.00 63.75 82 ALA A O 1
ATOM 703 N N . PHE A 1 83 ? 11.925 6.537 -14.153 1.00 70.75 83 PHE A N 1
ATOM 704 C CA . PHE A 1 83 ? 11.174 6.132 -12.963 1.00 70.75 83 PHE A CA 1
ATOM 705 C C . PHE A 1 83 ? 10.292 4.899 -13.176 1.00 70.75 83 PHE A C 1
ATOM 707 O O . PHE A 1 83 ? 9.752 4.631 -14.248 1.00 70.75 83 PHE A O 1
ATOM 714 N N . GLN A 1 84 ? 10.089 4.155 -12.093 1.00 83.19 84 GLN A N 1
ATOM 715 C CA . GLN A 1 84 ? 9.119 3.070 -12.019 1.00 83.19 84 GLN A CA 1
ATOM 716 C C . GLN A 1 84 ? 7.967 3.479 -11.103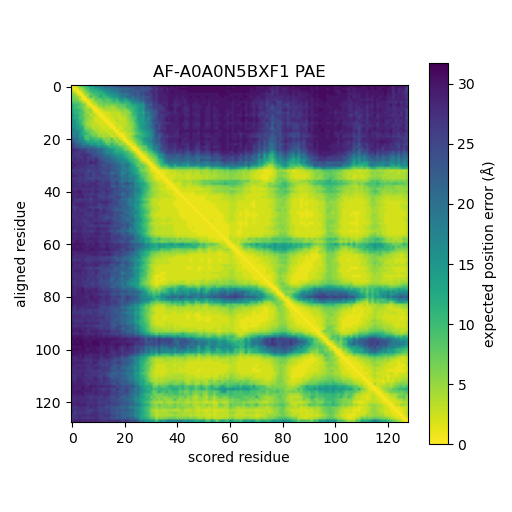 1.00 83.19 84 GLN A C 1
ATOM 718 O O . GLN A 1 84 ? 8.191 4.004 -10.019 1.00 83.19 84 GLN A O 1
ATOM 723 N N . LYS A 1 85 ? 6.717 3.207 -11.488 1.00 89.06 85 LYS A N 1
ATOM 724 C CA . LYS A 1 85 ? 5.579 3.404 -10.580 1.00 89.06 85 LYS A CA 1
ATOM 725 C C . LYS A 1 85 ? 5.230 2.100 -9.870 1.00 89.06 85 LYS A C 1
ATOM 727 O O . LYS A 1 85 ? 5.194 1.034 -10.489 1.00 89.06 85 LYS A O 1
ATOM 732 N N . MET A 1 86 ? 4.942 2.190 -8.574 1.00 91.19 86 MET A N 1
ATOM 733 C CA . MET A 1 86 ? 4.345 1.097 -7.805 1.00 91.19 86 MET A CA 1
ATOM 734 C C . MET A 1 86 ? 3.068 1.555 -7.116 1.00 91.19 86 MET A C 1
ATOM 736 O O . MET A 1 86 ? 2.888 2.734 -6.810 1.00 91.19 86 MET A O 1
ATOM 740 N N . ARG A 1 87 ? 2.184 0.604 -6.845 1.00 93.94 87 ARG A N 1
ATOM 741 C CA . ARG A 1 87 ? 0.904 0.850 -6.196 1.00 93.94 87 ARG A CA 1
ATOM 742 C C . ARG A 1 87 ? 0.639 -0.225 -5.158 1.00 93.94 87 ARG A C 1
ATOM 744 O O . ARG A 1 87 ? 0.847 -1.401 -5.424 1.00 93.94 87 ARG A O 1
ATOM 751 N N . LEU A 1 88 ? 0.199 0.185 -3.977 1.00 95.00 88 LEU A N 1
ATOM 752 C CA . LEU A 1 88 ? -0.206 -0.708 -2.902 1.00 95.00 88 LEU A CA 1
ATOM 753 C C . LEU A 1 88 ? -1.699 -0.545 -2.651 1.00 95.00 88 LEU A C 1
ATOM 755 O O . LEU A 1 88 ? -2.176 0.581 -2.513 1.00 95.00 88 LEU A O 1
ATOM 759 N N . THR A 1 89 ? -2.407 -1.661 -2.527 1.00 96.12 89 THR A N 1
ATOM 760 C CA . THR A 1 89 ? -3.758 -1.696 -1.966 1.00 96.12 89 THR A CA 1
ATOM 761 C C . THR A 1 89 ? -3.640 -2.153 -0.520 1.00 96.12 89 THR A C 1
ATOM 763 O O . THR A 1 89 ? -3.151 -3.249 -0.238 1.00 96.12 89 THR A O 1
ATOM 766 N N . VAL A 1 90 ? -4.049 -1.299 0.409 1.00 95.62 90 VAL A N 1
ATOM 767 C CA . VAL A 1 90 ? -3.849 -1.466 1.848 1.00 95.62 90 VAL A CA 1
ATOM 768 C C . VAL A 1 90 ? -5.197 -1.482 2.542 1.00 95.62 90 VAL A C 1
ATOM 770 O O . VAL A 1 90 ? -6.027 -0.610 2.317 1.00 95.62 90 VAL A O 1
ATOM 773 N N . LEU A 1 91 ? -5.398 -2.467 3.405 1.00 94.38 91 LEU A N 1
ATOM 774 C CA . LEU A 1 91 ? -6.528 -2.526 4.312 1.00 94.38 91 LEU A CA 1
ATOM 775 C C . LEU A 1 91 ? -6.219 -1.693 5.557 1.00 94.38 91 LEU A C 1
ATOM 777 O O . LEU A 1 91 ? -5.157 -1.858 6.175 1.00 94.38 91 LEU A O 1
ATOM 781 N N . ALA A 1 92 ? -7.148 -0.827 5.936 1.00 92.81 92 ALA A N 1
ATOM 782 C CA . ALA A 1 92 ? -7.055 0.006 7.122 1.00 92.81 92 ALA A CA 1
ATOM 783 C C . ALA A 1 92 ? -8.388 0.027 7.881 1.00 92.81 92 ALA A C 1
ATOM 785 O O . ALA A 1 92 ? -9.438 -0.252 7.313 1.00 92.81 92 ALA A O 1
ATOM 786 N N . LYS A 1 93 ? -8.348 0.358 9.172 1.00 90.56 93 LYS A N 1
ATOM 787 C CA . LYS A 1 93 ? -9.532 0.478 10.034 1.00 90.56 93 LYS A CA 1
ATOM 788 C C . LYS A 1 93 ? -9.708 1.924 10.486 1.00 90.56 93 LYS A C 1
ATOM 790 O O . LYS A 1 93 ? -8.762 2.508 11.015 1.00 90.56 93 LYS A O 1
ATOM 795 N N . ARG A 1 94 ? -10.897 2.503 10.311 1.00 89.44 94 ARG A N 1
ATOM 796 C CA . ARG A 1 94 ? -11.232 3.844 10.816 1.00 89.44 94 ARG A CA 1
ATOM 797 C C . ARG A 1 94 ? -11.208 3.860 12.346 1.00 89.44 94 ARG A C 1
ATOM 799 O O . ARG A 1 94 ? -11.720 2.949 12.994 1.00 89.44 94 ARG A O 1
ATOM 806 N N . LYS A 1 95 ? -10.631 4.910 12.939 1.00 80.12 95 LYS A N 1
ATOM 807 C CA . LYS A 1 95 ? -10.504 5.054 14.401 1.00 80.12 95 LYS A CA 1
ATOM 808 C C . LYS A 1 95 ? -11.861 5.236 15.085 1.00 80.12 95 LYS A C 1
ATOM 810 O O . LYS A 1 95 ? -12.081 4.665 16.145 1.00 80.12 95 LYS A O 1
ATOM 815 N N . LYS A 1 96 ? -12.764 6.011 14.474 1.00 71.31 96 LYS A N 1
ATOM 816 C CA . LYS A 1 96 ? -14.047 6.431 15.069 1.00 71.31 96 LYS A CA 1
ATOM 817 C C . LYS A 1 96 ? -15.065 5.303 15.266 1.00 71.31 96 LYS A C 1
ATOM 819 O O . LYS A 1 96 ? -16.129 5.537 15.816 1.00 71.31 96 LYS A O 1
ATOM 824 N N . CYS A 1 97 ? -14.776 4.097 14.795 1.00 65.44 97 CYS A N 1
ATOM 825 C CA . CYS A 1 97 ? -15.800 3.084 14.620 1.00 65.44 97 CYS A CA 1
ATOM 826 C C . CYS A 1 97 ? -15.179 1.715 14.965 1.00 65.44 97 CYS A C 1
ATOM 828 O O . CYS A 1 97 ? -14.768 0.923 14.124 1.00 65.44 97 CYS A O 1
ATOM 830 N N . SER A 1 98 ? -14.937 1.495 16.261 1.00 57.81 98 SER A N 1
ATOM 831 C CA . SER A 1 98 ? -14.126 0.367 16.740 1.00 57.81 98 SER A CA 1
ATOM 832 C C . SER A 1 98 ? -14.851 -0.985 16.677 1.00 57.81 98 SER A C 1
ATOM 834 O O . SER A 1 98 ? -14.162 -2.009 16.647 1.00 57.81 98 SER A O 1
ATOM 836 N N . ARG A 1 99 ? -16.191 -0.996 16.593 1.00 58.38 99 ARG A N 1
ATOM 837 C CA . ARG A 1 99 ? -17.036 -2.193 16.774 1.00 58.38 99 ARG A CA 1
ATOM 838 C C . ARG A 1 99 ? -17.781 -2.703 15.528 1.00 58.38 99 ARG A C 1
ATOM 840 O O . ARG A 1 99 ? -18.387 -3.757 15.629 1.00 58.38 99 ARG A O 1
ATOM 847 N N . ASN A 1 100 ? -17.728 -2.028 14.373 1.00 62.16 100 ASN A N 1
ATOM 848 C CA . ASN A 1 100 ? -18.499 -2.441 13.187 1.00 62.16 100 ASN A CA 1
ATOM 849 C C . ASN A 1 100 ? -17.595 -2.897 12.013 1.00 62.16 100 ASN A C 1
ATOM 851 O O . ASN A 1 100 ? -16.449 -2.461 11.880 1.00 62.16 100 ASN A O 1
ATOM 855 N N . ILE A 1 101 ? -18.092 -3.796 11.158 1.00 63.06 101 ILE A N 1
ATOM 856 C CA . ILE A 1 101 ? -17.387 -4.273 9.949 1.00 63.06 101 ILE A CA 1
ATOM 857 C C . ILE A 1 101 ? -17.269 -3.141 8.913 1.00 63.06 101 ILE A C 1
ATOM 859 O O . ILE A 1 101 ? -16.250 -3.031 8.228 1.00 63.06 101 ILE A O 1
ATOM 863 N N . ASN A 1 102 ? -18.228 -2.207 8.915 1.00 68.94 102 ASN A N 1
ATOM 864 C CA . ASN A 1 102 ? -18.285 -1.010 8.056 1.00 68.94 102 ASN A CA 1
ATOM 865 C C . ASN A 1 102 ? -17.124 -0.017 8.265 1.00 68.94 102 ASN A C 1
ATOM 867 O O . ASN A 1 102 ? -17.046 1.035 7.634 1.00 68.94 102 ASN A O 1
ATOM 871 N N . CYS A 1 103 ? -16.213 -0.320 9.183 1.00 81.88 103 CYS A N 1
ATOM 872 C CA . CYS A 1 103 ? -15.105 0.542 9.575 1.00 81.88 103 CYS A CA 1
ATOM 873 C C . CYS A 1 103 ? -13.803 0.164 8.869 1.00 81.88 103 CYS A C 1
ATOM 875 O O . CYS A 1 103 ? -12.790 0.854 9.021 1.00 81.88 103 CYS A O 1
ATOM 877 N N . ILE A 1 104 ? -13.816 -0.947 8.136 1.00 88.25 104 ILE A N 1
ATOM 878 C CA . ILE A 1 104 ? -12.712 -1.391 7.305 1.00 88.2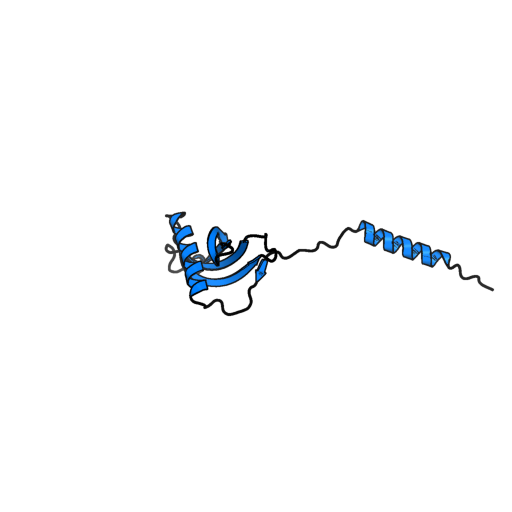5 104 ILE A CA 1
ATOM 879 C C . ILE A 1 104 ? -12.776 -0.629 5.986 1.00 88.25 104 ILE A C 1
ATOM 881 O O . ILE A 1 104 ? -13.785 -0.635 5.294 1.00 88.25 104 ILE A O 1
ATOM 885 N N . VAL A 1 105 ? -11.672 0.010 5.627 1.00 90.25 105 VAL A N 1
ATOM 886 C CA . VAL A 1 105 ? -11.521 0.733 4.368 1.00 90.25 105 VAL A CA 1
ATOM 887 C C . VAL A 1 105 ? -10.315 0.230 3.602 1.00 90.25 105 VAL A C 1
ATOM 889 O O . VAL A 1 105 ? -9.346 -0.283 4.175 1.00 90.25 105 VAL A O 1
ATOM 892 N N . LYS A 1 106 ? -10.353 0.411 2.285 1.00 94.62 106 LYS A N 1
ATOM 893 C CA . LYS A 1 106 ? -9.227 0.122 1.406 1.00 94.62 106 LYS A CA 1
ATOM 894 C C . LYS A 1 106 ? -8.599 1.435 0.958 1.00 94.62 106 LYS A C 1
ATOM 896 O O . LYS A 1 106 ? -9.279 2.375 0.575 1.00 94.62 106 LYS A O 1
ATOM 901 N N . LEU A 1 107 ? -7.278 1.504 0.998 1.00 93.44 107 LEU A N 1
ATOM 902 C CA . LEU A 1 107 ? -6.500 2.639 0.517 1.00 93.44 107 LEU A CA 1
ATOM 903 C C . LEU A 1 107 ? -5.616 2.183 -0.629 1.00 93.44 107 LEU A C 1
ATOM 905 O O . LEU A 1 107 ? -4.915 1.176 -0.528 1.00 93.44 107 LEU A O 1
ATOM 909 N N . ARG A 1 108 ? -5.604 2.961 -1.702 1.00 95.56 108 ARG A N 1
ATOM 910 C CA . ARG A 1 108 ? -4.694 2.803 -2.826 1.00 95.56 108 ARG A CA 1
ATOM 911 C C . ARG A 1 108 ? -3.598 3.848 -2.724 1.00 95.56 108 ARG A C 1
ATOM 913 O O . ARG A 1 108 ? -3.849 5.045 -2.825 1.00 95.56 108 ARG A O 1
ATOM 920 N N . ILE A 1 109 ? -2.377 3.381 -2.517 1.00 93.69 109 ILE A N 1
ATOM 921 C CA . ILE A 1 109 ? -1.202 4.209 -2.263 1.00 93.69 109 ILE A CA 1
ATOM 922 C C . ILE A 1 109 ? -0.253 4.054 -3.447 1.00 93.69 109 ILE A C 1
ATOM 924 O O . ILE A 1 109 ? 0.263 2.965 -3.692 1.00 93.69 109 ILE A O 1
ATOM 928 N N . ARG A 1 110 ? -0.033 5.127 -4.200 1.00 93.31 110 ARG A N 1
ATOM 929 C CA . ARG A 1 110 ? 0.832 5.147 -5.379 1.00 93.31 110 ARG A CA 1
ATOM 930 C C . ARG A 1 110 ? 2.161 5.815 -5.046 1.00 93.31 110 ARG A C 1
ATOM 932 O O . ARG A 1 110 ? 2.196 6.850 -4.384 1.00 93.31 110 ARG A O 1
ATOM 939 N N . TYR A 1 111 ? 3.241 5.224 -5.537 1.00 91.12 111 TYR A N 1
ATOM 940 C CA . TYR A 1 111 ? 4.595 5.740 -5.407 1.00 91.12 111 TYR A CA 1
ATOM 941 C C . TYR A 1 111 ? 5.283 5.818 -6.761 1.00 91.12 111 TYR A C 1
ATOM 943 O O . TYR A 1 111 ? 5.116 4.936 -7.609 1.00 91.12 111 TYR A O 1
ATOM 951 N N . HIS A 1 112 ? 6.130 6.828 -6.898 1.00 88.75 112 HIS A N 1
ATOM 952 C CA . HIS A 1 112 ? 7.187 6.887 -7.893 1.00 88.75 112 HIS A CA 1
ATOM 953 C C . HIS A 1 112 ? 8.486 6.368 -7.272 1.00 88.75 112 HIS A C 1
ATOM 955 O O . HIS A 1 112 ? 8.813 6.673 -6.125 1.00 88.75 112 HIS A O 1
ATOM 961 N N . ILE A 1 113 ? 9.196 5.530 -8.014 1.00 84.50 113 ILE A N 1
ATOM 962 C CA . ILE A 1 113 ? 10.497 4.973 -7.666 1.00 84.50 113 ILE A CA 1
ATOM 963 C C . ILE A 1 113 ? 11.498 5.575 -8.645 1.00 84.50 113 ILE A C 1
ATOM 965 O O . ILE A 1 113 ? 11.437 5.290 -9.839 1.00 84.50 113 ILE A O 1
ATOM 969 N N . GLU A 1 114 ? 12.391 6.411 -8.136 1.00 82.94 114 GLU A N 1
ATOM 970 C CA . GLU A 1 114 ? 13.478 7.024 -8.905 1.00 82.94 114 GLU A CA 1
ATOM 971 C C . GLU A 1 114 ? 14.601 6.015 -9.215 1.00 82.94 114 GLU A C 1
ATOM 973 O O . GLU A 1 114 ? 14.680 4.943 -8.603 1.00 82.94 114 GLU A O 1
ATOM 978 N N . ARG A 1 115 ? 15.519 6.373 -10.130 1.00 72.38 115 ARG A N 1
ATOM 979 C CA . ARG A 1 115 ? 16.706 5.561 -10.482 1.00 72.38 115 ARG A CA 1
ATOM 980 C C . ARG A 1 115 ? 17.553 5.166 -9.260 1.00 72.38 115 ARG A C 1
ATOM 982 O O . ARG A 1 115 ? 18.015 4.033 -9.175 1.00 72.38 115 ARG A O 1
ATOM 989 N N . ASN A 1 116 ? 17.671 6.051 -8.269 1.00 78.00 116 ASN A N 1
ATOM 990 C CA . ASN A 1 116 ? 18.365 5.822 -6.989 1.00 78.00 116 ASN A CA 1
ATOM 991 C C . ASN A 1 116 ? 17.578 4.923 -5.996 1.00 78.00 116 ASN A C 1
ATOM 993 O O . ASN A 1 116 ? 17.945 4.819 -4.828 1.00 78.00 116 ASN A O 1
ATOM 997 N N . LYS A 1 117 ? 16.468 4.298 -6.422 1.00 76.19 117 LYS A N 1
ATOM 998 C CA . LYS A 1 117 ? 15.542 3.495 -5.598 1.00 76.19 117 LYS A CA 1
ATOM 999 C C . LYS A 1 117 ? 14.795 4.285 -4.509 1.00 76.19 117 LYS A C 1
ATOM 1001 O O . LYS A 1 117 ? 14.115 3.675 -3.673 1.00 76.19 117 LYS A O 1
ATOM 1006 N N . LYS A 1 118 ? 14.842 5.621 -4.523 1.00 81.56 118 LYS A N 1
ATOM 1007 C CA . LYS A 1 118 ? 14.053 6.477 -3.629 1.00 81.56 118 LYS A CA 1
ATOM 1008 C C . LYS A 1 118 ? 12.573 6.368 -3.987 1.00 81.56 118 LYS A C 1
ATOM 1010 O O . LYS A 1 118 ? 12.178 6.483 -5.144 1.00 81.56 118 LYS A O 1
ATOM 1015 N N . LYS A 1 119 ? 11.742 6.120 -2.970 1.00 83.31 119 LYS A N 1
ATOM 1016 C CA . LYS A 1 119 ? 10.284 5.960 -3.095 1.00 83.31 119 LYS A CA 1
ATOM 1017 C C . LYS A 1 119 ? 9.597 7.258 -2.693 1.00 83.31 119 LYS A C 1
ATOM 1019 O O . LYS A 1 119 ? 9.486 7.561 -1.500 1.00 83.31 119 LYS A O 1
ATOM 1024 N N . ILE A 1 120 ? 9.116 7.999 -3.679 1.00 85.94 120 ILE A N 1
ATOM 1025 C CA . ILE A 1 120 ? 8.358 9.233 -3.494 1.00 85.94 120 ILE A CA 1
ATOM 1026 C C . ILE A 1 120 ? 6.876 8.893 -3.525 1.00 85.94 120 ILE A C 1
ATOM 1028 O O . ILE A 1 120 ? 6.396 8.209 -4.426 1.00 85.94 120 ILE A O 1
ATOM 1032 N N . LEU A 1 121 ? 6.158 9.314 -2.486 1.00 87.75 121 LEU A N 1
ATOM 1033 C CA . LEU A 1 121 ? 4.716 9.136 -2.429 1.00 87.75 121 LEU A CA 1
ATOM 1034 C C . LEU A 1 121 ? 4.070 10.096 -3.428 1.00 87.75 121 LEU A C 1
ATOM 1036 O O . LEU A 1 121 ? 4.245 11.301 -3.296 1.00 87.75 121 LEU A O 1
ATOM 1040 N N . ASP A 1 122 ? 3.330 9.543 -4.382 1.00 87.38 122 ASP A N 1
ATOM 1041 C CA . ASP A 1 122 ? 2.647 10.297 -5.433 1.00 87.38 122 ASP A CA 1
ATOM 1042 C C . ASP A 1 122 ? 1.223 10.642 -4.979 1.00 87.38 122 ASP A C 1
ATOM 1044 O O . ASP A 1 122 ? 0.890 11.793 -4.707 1.00 87.38 122 ASP A O 1
ATOM 1048 N N . LYS A 1 123 ? 0.391 9.614 -4.770 1.00 88.88 123 LYS A N 1
ATOM 1049 C CA . LYS A 1 123 ? -1.029 9.793 -4.447 1.00 88.88 123 LYS A CA 1
ATOM 1050 C C . LYS A 1 123 ? -1.520 8.765 -3.438 1.00 88.88 123 LYS A C 1
ATOM 1052 O O . LYS A 1 123 ? -1.076 7.616 -3.436 1.00 88.88 123 LYS A O 1
ATOM 1057 N N . VAL A 1 124 ? -2.478 9.164 -2.605 1.00 90.75 124 VAL A N 1
ATOM 1058 C CA . VAL A 1 124 ? -3.232 8.260 -1.727 1.00 90.75 124 VAL A CA 1
ATOM 1059 C C . VAL A 1 124 ? -4.715 8.455 -1.994 1.00 90.75 124 VAL A C 1
ATOM 1061 O O . VAL A 1 124 ? -5.186 9.586 -1.991 1.00 90.75 124 VAL A O 1
ATOM 1064 N N . ILE A 1 125 ? -5.429 7.364 -2.258 1.00 90.25 125 ILE A N 1
ATOM 1065 C CA . ILE A 1 125 ? -6.849 7.372 -2.618 1.00 90.25 125 ILE A CA 1
ATOM 1066 C C . ILE A 1 125 ? -7.579 6.395 -1.705 1.00 90.25 125 ILE A C 1
ATOM 1068 O O . ILE A 1 125 ? -7.130 5.261 -1.540 1.00 90.25 125 ILE A O 1
ATOM 1072 N N . LEU A 1 126 ? -8.700 6.821 -1.132 1.00 89.94 126 LEU A N 1
ATOM 1073 C CA . LEU A 1 126 ? -9.639 5.925 -0.470 1.00 89.94 126 LEU A CA 1
ATOM 1074 C C . LEU A 1 126 ? -10.442 5.176 -1.540 1.00 89.94 126 LEU A C 1
ATOM 1076 O O . LEU A 1 126 ? -11.038 5.800 -2.411 1.00 89.94 126 LEU A O 1
ATOM 1080 N N . LEU A 1 127 ? -10.413 3.849 -1.500 1.00 86.19 127 LEU A N 1
ATOM 1081 C CA . LEU A 1 127 ? -11.273 3.000 -2.314 1.00 86.19 127 LEU A CA 1
ATOM 1082 C C . LEU A 1 127 ? -12.535 2.724 -1.491 1.00 86.19 127 LEU A C 1
ATOM 1084 O O . LEU A 1 127 ? -12.418 2.175 -0.389 1.00 86.19 127 LEU A O 1
ATOM 1088 N N . GLN A 1 128 ? -13.684 3.173 -2.002 1.00 64.94 128 GLN A N 1
ATOM 1089 C CA . GLN A 1 128 ? -15.005 2.845 -1.461 1.00 64.94 128 GLN A CA 1
ATOM 1090 C C . GLN A 1 128 ? -15.289 1.350 -1.633 1.00 64.94 128 GLN A C 1
ATOM 1092 O O . GLN A 1 128 ? -14.839 0.778 -2.655 1.00 64.94 128 GLN A O 1
#

Nearest PDB structures (foldseek):
  6st2-assembly1_D  TM=6.160E-01  e=7.110E-03  synthetic construct
  5ohm-assembly2_H  TM=5.651E-01  e=3.940E-02  synthetic construct
  5mn2-assembly2_C  TM=4.944E-01  e=7.643E-02  synthetic construct
  6yr8-assembly1_B  TM=5.113E-01  e=1.065E-01  Homo sapiens
  9jp5-assembly1_F  TM=3.941E-01  e=7.774E-01  Rhodococcus jostii RHA1

Mean predicted aligned error: 13.07 Å

Solvent-accessible surface area (backbone atoms only — not comparable to full-atom values): 7580 Å² total; per-residue (Å²): 138,84,84,82,70,72,64,63,61,54,54,54,51,52,53,53,53,50,53,60,63,72,66,49,79,76,82,75,79,74,75,51,66,41,73,58,87,72,82,63,82,42,68,71,54,52,52,52,53,49,52,47,46,53,54,48,34,72,76,30,85,91,62,42,59,42,86,72,47,68,78,44,45,30,35,43,68,69,72,50,100,62,40,42,43,39,37,34,37,31,38,27,35,37,64,94,41,84,86,54,79,88,25,60,42,39,33,40,35,32,30,40,28,40,83,87,67,49,75,44,80,70,48,75,42,80,47,131